Protein AF-A0A7Y3JWC3-F1 (afdb_monomer_lite)

Sequence (115 aa):
MNQLGLFPKPIKNYRAKFRQYDDLALTRLSKHFILRDFLFSTESAVLGLSNLPEDNEMVIRAGKALCEKVLEPIIAQFGDLSITFGYQCREAIEYGLSADRCIFWGNVNTHSGRT

Radius of gyration: 17.93 Å; chains: 1; bounding box: 55×36×46 Å

Secondary structure (DSSP, 8-state):
--GGGSSPPPPTTHHHHHHHHHHHHT-B-SSS-BTHHHH--HHHHHHT-----S-HHHHHHHHHHHIIIIIHHHHHHH-----S-----HHHIIIIITSS----S----------

pLDDT: mean 81.09, std 20.64, range [25.31, 98.25]

Structure (mmCIF, N/CA/C/O backbone):
data_AF-A0A7Y3JWC3-F1
#
_entry.id   AF-A0A7Y3JWC3-F1
#
loop_
_atom_site.group_PDB
_atom_site.id
_atom_site.type_symbol
_atom_site.label_atom_id
_atom_site.label_alt_id
_atom_site.label_comp_id
_atom_site.label_asym_id
_atom_site.label_entity_id
_atom_site.label_seq_id
_atom_site.pdbx_PDB_ins_code
_atom_site.Cartn_x
_atom_site.Cartn_y
_atom_site.Cartn_z
_atom_site.occupancy
_atom_site.B_iso_or_equiv
_atom_site.auth_seq_id
_atom_site.auth_comp_id
_atom_site.auth_asym_id
_atom_site.auth_atom_id
_atom_site.pdbx_PDB_model_num
ATOM 1 N N . MET A 1 1 ? 32.417 -25.643 -12.490 1.00 46.84 1 MET A N 1
ATOM 2 C CA . MET A 1 1 ? 31.301 -25.004 -13.226 1.00 46.84 1 MET A CA 1
ATOM 3 C C . MET A 1 1 ? 30.970 -23.689 -12.540 1.00 46.84 1 MET A C 1
ATOM 5 O O . MET A 1 1 ? 30.700 -23.702 -11.348 1.00 46.84 1 MET A O 1
ATOM 9 N N . ASN A 1 2 ? 31.087 -22.560 -13.243 1.00 49.84 2 ASN A N 1
ATOM 10 C CA . ASN A 1 2 ? 30.891 -21.233 -12.659 1.00 49.84 2 ASN A CA 1
ATOM 11 C C . ASN A 1 2 ? 29.385 -20.911 -12.595 1.00 49.84 2 ASN A C 1
ATOM 13 O O . ASN A 1 2 ? 28.759 -20.709 -13.632 1.00 49.84 2 ASN A O 1
ATOM 17 N N . GLN A 1 3 ? 28.797 -20.895 -11.394 1.00 60.97 3 GLN A N 1
ATOM 18 C CA . GLN A 1 3 ? 27.356 -20.667 -11.184 1.00 60.97 3 GLN A CA 1
ATOM 19 C C . GLN A 1 3 ? 26.897 -19.227 -11.495 1.00 60.97 3 GLN A C 1
ATOM 21 O O . GLN A 1 3 ? 25.702 -18.946 -11.522 1.00 60.97 3 GLN A O 1
ATOM 26 N N . LEU A 1 4 ? 27.829 -18.317 -11.794 1.00 59.12 4 LEU A N 1
ATOM 27 C CA . LEU A 1 4 ? 27.559 -16.911 -12.117 1.00 59.12 4 LEU A CA 1
ATOM 28 C C . LEU A 1 4 ? 26.850 -16.682 -13.466 1.00 59.12 4 LEU A C 1
ATOM 30 O O . LEU A 1 4 ? 26.385 -15.574 -13.714 1.00 59.12 4 LEU A O 1
ATOM 34 N N . GLY A 1 5 ? 26.753 -17.696 -14.333 1.00 57.41 5 GLY A N 1
ATOM 35 C CA . GLY A 1 5 ? 26.033 -17.608 -15.613 1.00 57.41 5 GLY A CA 1
ATOM 36 C C . GLY A 1 5 ? 24.543 -17.965 -15.545 1.00 57.41 5 GLY A C 1
ATOM 37 O O . GLY A 1 5 ? 23.856 -17.836 -16.552 1.00 57.41 5 GLY A O 1
ATOM 38 N N . LEU A 1 6 ? 24.052 -18.436 -14.391 1.00 67.25 6 LEU A N 1
ATOM 39 C CA . LEU A 1 6 ? 22.686 -18.957 -14.248 1.00 67.25 6 LEU A CA 1
ATOM 40 C C . LEU A 1 6 ? 21.657 -17.873 -13.890 1.00 67.25 6 LEU A C 1
ATOM 42 O O . LEU A 1 6 ? 20.458 -18.084 -14.047 1.00 67.25 6 LEU A O 1
ATOM 46 N N . PHE A 1 7 ? 22.115 -16.710 -13.421 1.00 72.56 7 PHE A N 1
ATOM 47 C CA . PHE A 1 7 ? 21.239 -15.631 -12.975 1.00 72.56 7 PHE A CA 1
ATOM 48 C C . PHE A 1 7 ? 21.239 -14.466 -13.969 1.00 72.56 7 PHE A C 1
ATOM 50 O O . PHE A 1 7 ? 22.300 -14.102 -14.488 1.00 72.56 7 PHE A O 1
ATOM 57 N N . PRO A 1 8 ? 20.072 -13.845 -14.226 1.00 74.25 8 PRO A N 1
ATOM 58 C CA . PRO A 1 8 ? 20.013 -12.626 -15.015 1.00 74.25 8 PRO A CA 1
ATOM 59 C C . PRO A 1 8 ? 20.916 -11.562 -14.386 1.00 74.25 8 PRO A C 1
ATOM 61 O O . PRO A 1 8 ? 21.023 -11.453 -13.160 1.00 74.25 8 PRO A O 1
ATOM 64 N N . LYS A 1 9 ? 21.588 -10.774 -15.234 1.00 77.38 9 LYS A N 1
ATOM 65 C CA . LYS A 1 9 ? 22.451 -9.692 -14.751 1.00 77.38 9 LYS A CA 1
ATOM 66 C C . LYS A 1 9 ? 21.625 -8.752 -13.862 1.00 77.38 9 LYS A C 1
ATOM 68 O O . LYS A 1 9 ? 20.507 -8.401 -14.242 1.00 77.38 9 LYS A O 1
ATOM 73 N N . PRO A 1 10 ? 22.158 -8.329 -12.703 1.00 73.50 10 PRO A N 1
ATOM 74 C CA . PRO A 1 10 ? 21.420 -7.478 -11.786 1.00 73.50 10 PRO A CA 1
ATOM 75 C C . PRO A 1 10 ? 21.030 -6.169 -12.471 1.00 73.50 10 PRO A C 1
ATOM 77 O O . PRO A 1 10 ? 21.820 -5.568 -13.206 1.00 73.50 10 PRO A O 1
ATOM 80 N N . ILE A 1 11 ? 19.804 -5.723 -12.204 1.00 77.56 11 ILE A N 1
ATOM 81 C CA . ILE A 1 11 ? 19.283 -4.454 -12.711 1.00 77.56 11 ILE A CA 1
ATOM 82 C C . ILE A 1 11 ? 20.209 -3.328 -12.231 1.00 77.56 11 ILE A C 1
ATOM 84 O O . ILE A 1 11 ? 20.540 -3.238 -11.041 1.00 77.56 11 ILE A O 1
ATOM 88 N N . LYS A 1 12 ? 20.638 -2.453 -13.152 1.00 82.00 12 LYS A N 1
ATOM 89 C CA . LYS A 1 12 ? 21.428 -1.263 -12.799 1.00 82.00 12 LYS A CA 1
ATOM 90 C C . LYS A 1 12 ? 20.692 -0.465 -11.719 1.00 82.00 12 LYS A C 1
ATOM 92 O O . LYS A 1 12 ? 19.484 -0.276 -11.801 1.00 82.00 12 LYS A O 1
ATOM 97 N N . ASN A 1 13 ? 21.421 0.007 -10.710 1.00 84.25 13 ASN A N 1
ATOM 98 C CA . ASN A 1 13 ? 20.875 0.783 -9.588 1.00 84.25 13 ASN A CA 1
ATOM 99 C C . ASN A 1 13 ? 19.810 0.060 -8.739 1.00 84.25 13 ASN A C 1
ATOM 101 O O . ASN A 1 13 ? 19.075 0.719 -8.001 1.00 84.25 13 ASN A O 1
ATOM 105 N N . TYR A 1 14 ? 19.768 -1.281 -8.763 1.00 85.00 14 TYR A N 1
ATOM 106 C CA . TYR A 1 14 ? 18.834 -2.094 -7.971 1.00 85.00 14 TYR A CA 1
ATOM 107 C C . TYR A 1 14 ? 18.710 -1.630 -6.514 1.00 85.00 14 TYR A C 1
ATOM 109 O O . TYR A 1 14 ? 17.603 -1.453 -6.026 1.00 85.00 14 TYR A O 1
ATOM 117 N N . ARG A 1 15 ? 19.826 -1.358 -5.822 1.00 88.81 15 ARG A N 1
ATOM 118 C CA . ARG A 1 15 ? 19.796 -0.966 -4.401 1.00 88.81 15 ARG A CA 1
ATOM 119 C C . ARG A 1 15 ? 19.140 0.388 -4.125 1.00 88.81 15 ARG A C 1
ATOM 121 O O . ARG A 1 15 ? 18.652 0.593 -3.018 1.00 88.81 15 ARG A O 1
ATOM 128 N N . ALA A 1 16 ? 19.188 1.322 -5.071 1.00 88.25 16 ALA A N 1
ATOM 129 C CA . ALA A 1 16 ? 18.522 2.615 -4.925 1.00 88.25 16 ALA A CA 1
ATOM 130 C C . ALA A 1 16 ? 17.015 2.451 -5.148 1.00 88.25 16 ALA A C 1
ATOM 132 O O . ALA A 1 16 ? 16.225 2.850 -4.299 1.00 88.25 16 ALA A O 1
ATOM 133 N N . LYS A 1 17 ? 16.635 1.754 -6.229 1.00 84.75 17 LYS A N 1
ATOM 134 C CA . LYS A 1 17 ? 15.231 1.463 -6.549 1.00 84.75 17 LYS A CA 1
ATOM 135 C C . LYS A 1 17 ? 14.561 0.603 -5.471 1.00 84.75 17 LYS A C 1
ATOM 137 O O . LYS A 1 17 ? 13.428 0.872 -5.095 1.00 84.75 17 LYS A O 1
ATOM 142 N N . PHE A 1 18 ? 15.284 -0.385 -4.939 1.00 90.00 18 PHE A N 1
ATOM 143 C CA . PHE A 1 18 ? 14.848 -1.206 -3.812 1.00 90.00 18 PHE A CA 1
ATOM 144 C C . PHE A 1 18 ? 14.532 -0.343 -2.592 1.00 90.00 18 PHE A C 1
ATOM 146 O O . PHE A 1 18 ? 13.426 -0.432 -2.084 1.00 90.00 18 PHE A O 1
ATOM 153 N N . ARG A 1 19 ? 15.464 0.519 -2.160 1.00 91.62 19 ARG A N 1
ATOM 154 C CA . ARG A 1 19 ? 15.255 1.380 -0.985 1.00 91.62 19 ARG A CA 1
ATOM 155 C C . ARG A 1 19 ? 14.058 2.303 -1.154 1.00 91.62 19 ARG A C 1
ATOM 157 O O . ARG A 1 19 ? 13.195 2.320 -0.295 1.00 91.62 19 ARG A O 1
ATOM 164 N N . GLN A 1 20 ? 13.957 2.972 -2.299 1.00 88.50 20 GLN A N 1
ATOM 165 C CA . GLN A 1 20 ? 12.814 3.835 -2.594 1.00 88.50 20 GLN A CA 1
ATOM 166 C C . GLN A 1 20 ? 11.478 3.081 -2.493 1.00 88.50 20 GLN A C 1
ATOM 168 O O . GLN A 1 20 ? 10.511 3.613 -1.953 1.00 88.50 20 GLN A O 1
ATOM 173 N N . TYR A 1 21 ? 11.416 1.849 -3.010 1.00 90.00 21 TYR A N 1
ATOM 174 C CA . TYR A 1 21 ? 10.206 1.038 -2.915 1.00 90.00 21 TYR A CA 1
ATOM 175 C C . TYR A 1 21 ? 9.929 0.563 -1.492 1.00 90.00 21 TYR A C 1
ATOM 177 O O . TYR A 1 21 ? 8.783 0.588 -1.049 1.00 90.00 21 TYR A O 1
ATOM 185 N N . ASP A 1 22 ? 10.969 0.134 -0.785 1.00 94.12 22 ASP A N 1
ATOM 186 C CA . ASP A 1 22 ? 10.856 -0.381 0.572 1.00 94.12 22 ASP A CA 1
ATOM 187 C C . ASP A 1 22 ? 10.365 0.712 1.531 1.00 94.12 22 ASP A C 1
ATOM 189 O O . ASP A 1 22 ? 9.395 0.493 2.256 1.00 94.12 22 ASP A O 1
ATOM 193 N N . ASP A 1 23 ? 10.935 1.916 1.433 1.00 94.88 23 ASP A N 1
ATOM 194 C CA . ASP A 1 23 ? 10.545 3.092 2.216 1.00 94.88 23 ASP A CA 1
ATOM 195 C C . ASP A 1 23 ? 9.079 3.478 1.953 1.00 94.88 23 ASP A C 1
ATOM 197 O O . ASP A 1 23 ? 8.303 3.698 2.886 1.00 94.88 23 ASP A O 1
ATOM 201 N N . LEU A 1 24 ? 8.662 3.495 0.680 1.00 94.88 24 LEU A N 1
ATOM 202 C CA . LEU A 1 24 ? 7.273 3.761 0.307 1.00 94.88 24 LEU A CA 1
ATOM 203 C C . LEU A 1 24 ? 6.330 2.698 0.884 1.00 94.88 24 LEU A C 1
ATOM 205 O O . LEU A 1 24 ? 5.346 3.030 1.543 1.00 94.88 24 LEU A O 1
ATOM 209 N N . ALA A 1 25 ? 6.636 1.419 0.670 1.00 95.25 25 ALA A N 1
ATOM 210 C CA . ALA A 1 25 ? 5.798 0.305 1.096 1.00 95.25 25 ALA A CA 1
ATOM 211 C C . ALA A 1 25 ? 5.654 0.226 2.628 1.00 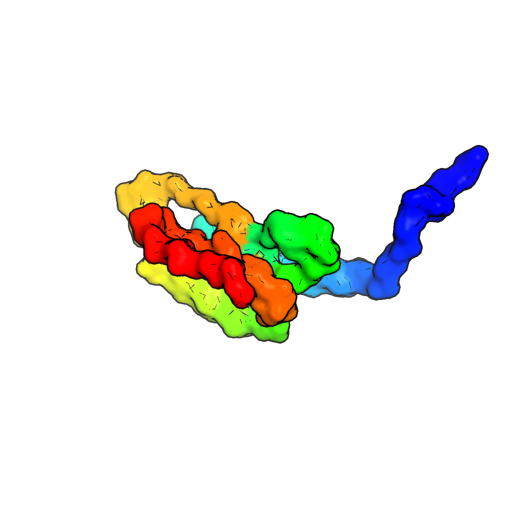95.25 25 ALA A C 1
ATOM 213 O O . ALA A 1 25 ? 4.608 -0.185 3.130 1.00 95.25 25 ALA A O 1
ATOM 214 N N . LEU A 1 26 ? 6.668 0.646 3.385 1.00 96.88 26 LEU A N 1
ATOM 215 C CA . LEU A 1 26 ? 6.626 0.695 4.849 1.00 96.88 26 LEU A CA 1
ATOM 216 C C . LEU A 1 26 ? 5.879 1.919 5.408 1.00 96.88 26 LEU A C 1
ATOM 218 O O . LEU A 1 26 ? 5.748 2.051 6.627 1.00 96.88 26 LEU A O 1
ATOM 222 N N . THR A 1 27 ? 5.334 2.792 4.554 1.00 97.94 27 THR A N 1
ATOM 223 C CA . THR A 1 27 ? 4.531 3.937 5.000 1.00 97.94 27 THR A CA 1
ATOM 224 C C . THR A 1 27 ? 3.284 3.471 5.751 1.00 97.94 27 THR A C 1
ATOM 226 O O . THR A 1 27 ? 2.452 2.731 5.220 1.00 97.94 27 THR A O 1
ATOM 229 N N . ARG A 1 28 ? 3.124 3.945 6.991 1.00 98.19 28 ARG A N 1
ATOM 230 C CA . ARG A 1 28 ? 1.948 3.673 7.826 1.00 98.19 28 ARG A CA 1
ATOM 231 C C . ARG A 1 28 ? 0.728 4.432 7.299 1.00 98.19 28 ARG A C 1
ATOM 233 O O . ARG A 1 28 ? 0.771 5.658 7.171 1.00 98.19 28 ARG A O 1
ATOM 240 N N . LEU A 1 29 ? -0.356 3.706 7.027 1.00 98.06 29 LEU A N 1
ATOM 241 C CA . LEU A 1 29 ? -1.625 4.287 6.580 1.00 98.06 29 LEU A CA 1
ATOM 242 C C . LEU A 1 29 ? -2.624 4.446 7.729 1.00 98.06 29 LEU A C 1
ATOM 244 O O . LEU A 1 29 ? -3.401 5.391 7.727 1.00 98.06 29 LEU A O 1
ATOM 248 N N . SER A 1 30 ? -2.607 3.541 8.706 1.00 97.31 30 SER A N 1
ATOM 249 C CA . SER A 1 30 ? -3.507 3.571 9.868 1.00 97.31 30 SER A CA 1
ATOM 250 C C . SER A 1 30 ? -2.943 2.748 11.031 1.00 97.31 30 SER A C 1
ATOM 252 O O . SER A 1 30 ? -1.757 2.403 11.039 1.00 97.31 30 SER A O 1
ATOM 254 N N . LYS A 1 31 ? -3.757 2.435 12.045 1.00 96.25 31 LYS A N 1
ATOM 255 C CA . LYS A 1 31 ? -3.314 1.617 13.175 1.00 96.25 31 LYS A CA 1
ATOM 256 C C . LYS A 1 31 ? -3.002 0.194 12.721 1.00 96.25 31 LYS A C 1
ATOM 258 O O . LYS A 1 31 ? -2.004 -0.341 13.198 1.00 96.25 31 LYS A O 1
ATOM 263 N N . HIS A 1 32 ? -3.784 -0.387 11.817 1.00 96.81 32 HIS A N 1
ATOM 264 C CA . HIS A 1 32 ? -3.616 -1.787 11.416 1.00 96.81 32 HIS A CA 1
ATOM 265 C C . HIS A 1 32 ? -2.943 -1.971 10.052 1.00 96.81 32 HIS A C 1
ATOM 267 O O . HIS A 1 32 ? -2.424 -3.051 9.800 1.00 96.81 32 HIS A O 1
ATOM 273 N N . PHE A 1 33 ? -2.876 -0.930 9.214 1.00 97.19 33 PHE A N 1
ATOM 274 C CA . PHE A 1 33 ? -2.419 -1.073 7.827 1.00 97.19 33 PHE A CA 1
ATOM 275 C C . PHE A 1 33 ? -1.177 -0.244 7.476 1.00 97.19 33 PHE A C 1
ATOM 277 O O . PHE A 1 33 ? -1.027 0.920 7.879 1.00 97.19 33 PHE A O 1
ATOM 284 N N . ILE A 1 34 ? -0.313 -0.835 6.650 1.00 97.56 34 ILE A N 1
ATOM 285 C CA . ILE A 1 34 ? 0.787 -0.175 5.938 1.00 97.56 34 ILE A CA 1
ATOM 286 C C . ILE A 1 34 ? 0.534 -0.225 4.429 1.00 97.56 34 ILE A C 1
ATOM 288 O O . ILE A 1 34 ? -0.257 -1.024 3.936 1.00 97.56 34 ILE A O 1
ATOM 292 N N . LEU A 1 35 ? 1.213 0.626 3.661 1.00 96.38 35 LEU A N 1
ATOM 293 C CA . LEU A 1 35 ? 0.982 0.699 2.219 1.00 96.38 35 LEU A CA 1
ATOM 294 C C . LEU A 1 35 ? 1.305 -0.624 1.502 1.00 96.38 35 LEU A C 1
ATOM 296 O O . LEU A 1 35 ? 0.611 -0.989 0.555 1.00 96.38 35 LEU A O 1
ATOM 300 N N . ARG A 1 36 ? 2.299 -1.382 1.985 1.00 95.38 36 ARG A N 1
ATOM 301 C CA . ARG A 1 36 ? 2.684 -2.698 1.449 1.00 95.38 36 ARG A CA 1
ATOM 302 C C . ARG A 1 36 ? 1.515 -3.667 1.312 1.00 95.38 36 ARG A C 1
ATOM 304 O O . ARG A 1 36 ? 1.502 -4.418 0.339 1.00 95.38 36 ARG A O 1
ATOM 311 N N . ASP A 1 37 ? 0.551 -3.615 2.228 1.00 94.50 37 ASP A N 1
ATOM 312 C CA . ASP A 1 37 ? -0.607 -4.517 2.255 1.00 94.50 37 ASP A CA 1
ATOM 313 C C . ASP A 1 37 ? -1.454 -4.403 0.971 1.00 94.50 37 ASP A C 1
ATOM 315 O O . ASP A 1 37 ? -2.160 -5.334 0.593 1.00 94.50 37 ASP A O 1
ATOM 319 N N . PHE A 1 38 ? -1.340 -3.282 0.251 1.00 94.69 38 PHE A N 1
ATOM 320 C CA . PHE A 1 38 ? -2.104 -2.995 -0.963 1.00 94.69 38 PHE A CA 1
ATOM 321 C C . PHE A 1 38 ? -1.301 -3.188 -2.259 1.00 94.69 38 PHE A C 1
ATOM 323 O O . PHE A 1 38 ? -1.903 -3.397 -3.312 1.00 94.69 38 PHE A O 1
ATOM 330 N N . LEU A 1 39 ? 0.036 -3.110 -2.207 1.00 92.38 39 LEU A N 1
ATOM 331 C CA . LEU A 1 39 ? 0.901 -2.979 -3.393 1.00 92.38 39 LEU A CA 1
ATOM 332 C C . LEU A 1 39 ? 1.173 -4.294 -4.142 1.00 92.38 39 LEU A C 1
ATOM 334 O O . LEU A 1 39 ? 1.623 -4.261 -5.288 1.00 92.38 39 LEU A O 1
ATOM 338 N N . PHE A 1 40 ? 0.956 -5.458 -3.528 1.00 90.12 40 PHE A N 1
ATOM 339 C CA . PHE A 1 40 ? 1.310 -6.732 -4.157 1.00 90.12 40 PHE A CA 1
ATOM 340 C C . PHE A 1 40 ? 0.265 -7.196 -5.181 1.00 90.12 40 PHE A C 1
ATOM 342 O O . PHE A 1 40 ? -0.849 -7.533 -4.806 1.00 90.12 40 PHE A O 1
ATOM 349 N N . SER A 1 41 ? 0.654 -7.315 -6.454 1.00 88.94 41 SER A N 1
ATOM 350 C CA . SER A 1 41 ? -0.184 -7.887 -7.518 1.00 88.94 41 SER A CA 1
ATOM 351 C C . SER A 1 41 ? 0.407 -9.192 -8.045 1.00 88.94 41 SER A C 1
ATOM 353 O O . SER A 1 41 ? 1.499 -9.198 -8.619 1.00 88.94 41 SER A O 1
ATOM 355 N N . THR A 1 42 ? -0.335 -10.294 -7.906 1.00 88.50 42 THR A N 1
ATOM 356 C CA . THR A 1 42 ? 0.049 -11.600 -8.470 1.00 88.50 42 THR A CA 1
ATOM 357 C C . THR A 1 42 ? 0.193 -11.540 -9.991 1.00 88.50 42 THR A C 1
ATOM 359 O O . THR A 1 42 ? 1.098 -12.154 -10.543 1.00 88.50 42 THR A O 1
ATOM 362 N N . GLU A 1 43 ? -0.666 -10.789 -10.681 1.00 86.88 43 GLU A N 1
ATOM 363 C CA . GLU A 1 43 ? -0.618 -10.681 -12.145 1.00 86.88 43 GLU A CA 1
ATOM 364 C C . GLU A 1 43 ? 0.591 -9.877 -12.606 1.00 86.88 43 GLU A C 1
ATOM 366 O O . GLU A 1 43 ? 1.326 -10.326 -13.486 1.00 86.88 43 GLU A O 1
ATOM 371 N N . SER A 1 44 ? 0.857 -8.737 -11.959 1.00 87.75 44 SER A N 1
ATOM 372 C CA . SER A 1 44 ? 2.057 -7.955 -12.255 1.00 87.75 44 SER A CA 1
ATOM 373 C C . SER A 1 44 ? 3.318 -8.778 -11.983 1.00 87.75 44 SER A C 1
ATOM 375 O O . SER A 1 44 ? 4.254 -8.736 -12.774 1.00 87.75 44 SER A O 1
ATOM 377 N N . ALA A 1 45 ? 3.326 -9.604 -10.929 1.00 88.19 45 ALA A N 1
ATOM 378 C CA . ALA A 1 45 ? 4.433 -10.515 -10.650 1.00 88.19 45 ALA A CA 1
ATOM 379 C C . ALA A 1 45 ? 4.624 -11.578 -11.750 1.00 88.19 45 ALA A C 1
ATOM 381 O O . ALA A 1 45 ? 5.756 -11.812 -12.167 1.00 88.19 45 ALA A O 1
ATOM 382 N N . VAL A 1 46 ? 3.541 -12.187 -12.249 1.00 87.88 46 VAL A N 1
ATOM 383 C CA . VAL A 1 46 ? 3.592 -13.184 -13.338 1.00 87.88 46 VAL A CA 1
ATOM 384 C C . VAL A 1 4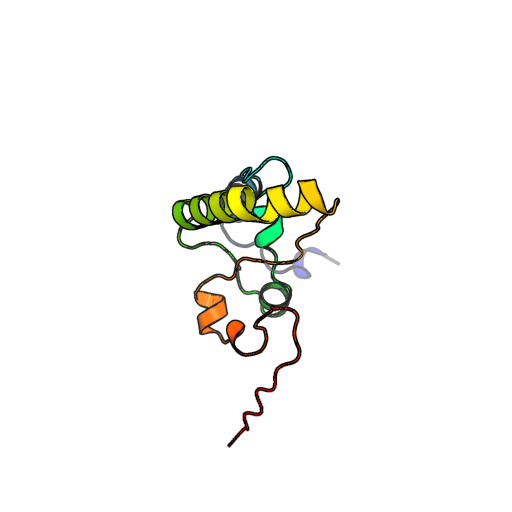6 ? 4.106 -12.569 -14.642 1.00 87.88 46 VAL A C 1
ATOM 386 O O . VAL A 1 46 ? 4.893 -13.198 -15.346 1.00 87.88 46 VAL A O 1
ATOM 389 N N . LEU A 1 47 ? 3.698 -11.338 -14.952 1.00 87.38 47 LEU A N 1
ATOM 390 C CA . LEU A 1 47 ? 4.084 -10.637 -16.180 1.00 87.38 47 LEU A CA 1
ATOM 391 C C . LEU A 1 47 ? 5.408 -9.868 -16.067 1.00 87.38 47 LEU A C 1
ATOM 393 O O . LEU A 1 47 ? 5.873 -9.295 -17.050 1.00 87.38 47 LEU A O 1
ATOM 397 N N . GLY A 1 48 ? 6.019 -9.830 -14.881 1.00 87.06 48 GLY A N 1
ATOM 398 C CA . GLY A 1 48 ? 7.215 -9.027 -14.624 1.00 87.06 48 GLY A CA 1
ATOM 399 C C . GLY A 1 48 ? 6.973 -7.513 -14.675 1.00 87.06 48 GLY A C 1
ATOM 400 O O . GLY A 1 48 ? 7.926 -6.751 -14.839 1.00 87.06 48 GLY A O 1
ATOM 401 N N . LEU A 1 49 ? 5.720 -7.073 -14.534 1.00 86.69 49 LEU A N 1
ATOM 402 C CA . LEU A 1 49 ? 5.340 -5.665 -14.485 1.00 86.69 49 LEU A CA 1
ATOM 403 C C . LEU A 1 49 ? 5.559 -5.090 -13.084 1.00 86.69 49 LEU A C 1
ATOM 405 O O . LEU A 1 49 ? 5.346 -5.740 -12.057 1.00 86.69 49 LEU A O 1
ATOM 409 N N . SER A 1 50 ? 5.965 -3.826 -13.036 1.00 85.38 50 SER A N 1
ATOM 410 C CA . SER A 1 50 ? 6.184 -3.109 -11.785 1.00 85.38 50 SER A CA 1
ATOM 411 C C . SER A 1 50 ? 4.875 -2.495 -11.293 1.00 85.38 50 SER A C 1
ATOM 413 O O . SER A 1 50 ? 4.414 -1.511 -11.860 1.00 85.38 50 SER A O 1
ATOM 415 N N . ASN A 1 51 ? 4.317 -2.985 -10.182 1.00 88.44 51 ASN A N 1
ATOM 416 C CA . ASN A 1 51 ? 3.133 -2.373 -9.558 1.00 88.44 51 ASN A CA 1
ATOM 417 C C . ASN A 1 51 ? 3.476 -1.142 -8.688 1.00 88.44 51 ASN A C 1
ATOM 419 O O . ASN A 1 51 ? 2.940 -0.956 -7.597 1.00 88.44 51 ASN A O 1
ATOM 423 N N . LEU A 1 52 ? 4.439 -0.334 -9.139 1.00 88.00 52 LEU A N 1
ATOM 424 C CA . LEU A 1 52 ? 4.899 0.850 -8.417 1.00 88.00 52 LEU A CA 1
ATOM 425 C C . LEU A 1 52 ? 3.953 2.029 -8.653 1.00 88.00 52 LEU A C 1
ATOM 427 O O . LEU A 1 52 ? 3.575 2.263 -9.802 1.00 88.00 52 LEU A O 1
ATOM 431 N N . PRO A 1 53 ? 3.634 2.813 -7.611 1.00 90.69 53 PRO A N 1
ATOM 432 C CA . PRO A 1 53 ? 2.921 4.063 -7.794 1.00 90.69 53 PRO A CA 1
ATOM 433 C C . PRO A 1 53 ? 3.717 5.096 -8.588 1.00 90.69 53 PRO A C 1
ATOM 435 O O . PRO A 1 53 ? 4.903 5.307 -8.343 1.00 90.69 53 PRO A O 1
ATOM 438 N N . GLU A 1 54 ? 3.037 5.760 -9.525 1.00 89.38 54 GLU A N 1
ATOM 439 C CA . GLU A 1 54 ? 3.562 6.943 -10.222 1.00 89.38 54 GLU A CA 1
ATOM 440 C C . GLU A 1 54 ? 3.520 8.184 -9.319 1.00 89.38 54 GLU A C 1
ATOM 442 O O . GLU A 1 54 ? 4.438 9.001 -9.341 1.00 89.38 54 GLU A O 1
ATOM 447 N N . ASP A 1 55 ? 2.472 8.297 -8.494 1.00 92.56 55 ASP A N 1
ATOM 448 C CA . ASP A 1 55 ? 2.271 9.379 -7.530 1.00 92.56 55 ASP A CA 1
ATOM 449 C C . ASP A 1 55 ? 2.160 8.810 -6.106 1.00 92.56 55 ASP A C 1
ATOM 451 O O . ASP A 1 55 ? 1.125 8.279 -5.678 1.00 92.56 55 ASP A O 1
ATOM 455 N N . ASN A 1 56 ? 3.266 8.926 -5.368 1.00 93.88 56 ASN A N 1
ATOM 456 C CA . ASN A 1 56 ? 3.386 8.432 -3.999 1.00 93.88 56 ASN A CA 1
ATOM 457 C C . AS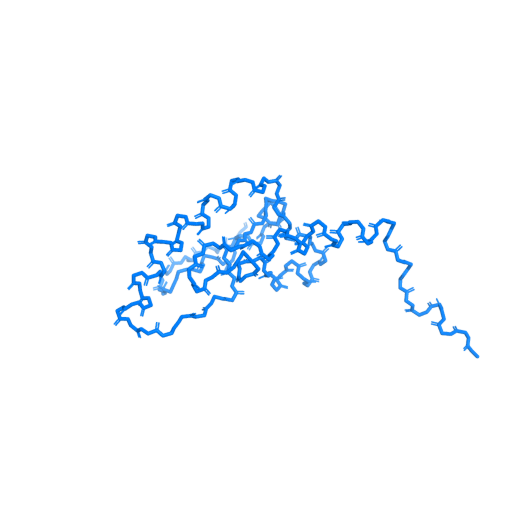N A 1 56 ? 2.507 9.217 -3.015 1.00 93.88 56 ASN A C 1
ATOM 459 O O . ASN A 1 56 ? 1.949 8.638 -2.083 1.00 93.88 56 ASN A O 1
ATOM 463 N N . GLU A 1 57 ? 2.366 10.529 -3.194 1.00 95.06 57 GLU A N 1
ATOM 464 C CA . GLU A 1 57 ? 1.582 11.355 -2.274 1.00 95.06 57 GLU A CA 1
ATOM 465 C C . GLU A 1 57 ? 0.091 11.061 -2.430 1.00 95.06 57 GLU A C 1
ATOM 467 O O . GLU A 1 57 ? -0.631 10.907 -1.438 1.00 95.06 57 GLU A O 1
ATOM 472 N N . MET A 1 58 ? -0.366 10.905 -3.675 1.00 95.06 58 MET A N 1
ATOM 473 C CA . MET A 1 58 ? -1.742 10.541 -3.977 1.00 95.06 58 MET A CA 1
ATOM 474 C C . MET A 1 58 ? -2.106 9.181 -3.378 1.00 95.06 58 MET A C 1
ATOM 476 O O . MET A 1 58 ? -3.144 9.085 -2.714 1.00 95.06 58 MET A O 1
ATOM 480 N N . VAL A 1 59 ? -1.273 8.148 -3.569 1.00 94.94 59 VAL A N 1
ATOM 481 C CA . VAL A 1 59 ? -1.575 6.801 -3.054 1.00 94.94 59 VAL A CA 1
ATOM 482 C C . VAL A 1 59 ? -1.567 6.765 -1.526 1.00 94.94 59 VAL A C 1
ATOM 484 O O . VAL A 1 59 ? -2.454 6.154 -0.932 1.00 94.94 59 VAL A O 1
ATOM 487 N N . ILE A 1 60 ? -0.646 7.481 -0.869 1.00 96.94 60 ILE A N 1
ATOM 488 C CA . ILE A 1 60 ? -0.613 7.572 0.597 1.00 96.94 60 ILE A CA 1
ATOM 489 C C . ILE A 1 60 ? -1.866 8.285 1.108 1.00 96.94 60 ILE A C 1
ATOM 491 O O . ILE A 1 60 ? -2.507 7.806 2.042 1.00 96.94 60 ILE A O 1
ATOM 495 N N . ARG A 1 61 ? -2.251 9.410 0.496 1.00 98.00 61 ARG A N 1
ATOM 496 C CA . ARG A 1 61 ? -3.445 10.167 0.897 1.00 98.00 61 ARG A CA 1
ATOM 497 C C . ARG A 1 61 ? -4.721 9.340 0.733 1.00 98.00 61 ARG A C 1
ATOM 499 O O . ARG A 1 61 ? -5.548 9.315 1.643 1.00 98.00 61 ARG A O 1
ATOM 506 N N . ALA A 1 62 ? -4.877 8.666 -0.405 1.00 96.38 62 ALA A N 1
ATOM 507 C CA . ALA A 1 62 ? -6.022 7.800 -0.667 1.00 96.38 62 ALA A CA 1
ATOM 508 C C . ALA A 1 62 ? -6.043 6.593 0.284 1.00 96.38 62 ALA A C 1
ATOM 510 O O . ALA A 1 62 ? -7.078 6.303 0.880 1.00 96.38 62 ALA A O 1
ATOM 511 N N . GLY A 1 63 ? -4.891 5.948 0.488 1.00 96.69 63 GLY A N 1
ATOM 512 C CA . GLY A 1 63 ? -4.736 4.811 1.392 1.00 96.69 63 GLY A CA 1
ATOM 513 C C . GLY A 1 63 ? -5.062 5.162 2.842 1.00 96.69 63 GLY A C 1
ATOM 514 O O . GLY A 1 63 ? -5.814 4.433 3.484 1.00 96.69 63 GLY A O 1
ATOM 515 N N . LYS A 1 64 ? -4.580 6.309 3.340 1.00 98.25 64 LYS A N 1
ATOM 516 C CA . LYS A 1 64 ? -4.934 6.822 4.674 1.00 98.25 64 LYS A CA 1
ATOM 517 C C . LYS A 1 64 ? -6.438 7.021 4.809 1.00 98.25 64 LYS A C 1
ATOM 519 O O . LYS A 1 64 ? -7.044 6.486 5.729 1.00 98.25 64 LYS A O 1
ATOM 524 N N . ALA A 1 65 ? -7.054 7.713 3.849 1.00 98.12 65 ALA A N 1
ATOM 525 C CA . ALA A 1 65 ? -8.490 7.964 3.875 1.00 98.12 65 ALA A CA 1
ATOM 526 C C . ALA A 1 65 ? -9.315 6.666 3.841 1.00 98.12 65 ALA A C 1
ATOM 528 O O . ALA A 1 65 ? -10.283 6.554 4.589 1.00 98.12 65 ALA A O 1
ATOM 529 N N . LEU A 1 66 ? -8.934 5.690 3.009 1.00 97.12 66 LEU A N 1
ATOM 530 C CA . LEU A 1 66 ? -9.585 4.379 2.945 1.00 97.12 66 LEU A CA 1
ATOM 531 C C . LEU A 1 66 ? -9.465 3.638 4.281 1.00 97.12 66 LEU A C 1
ATOM 533 O O . LEU A 1 66 ? -10.462 3.147 4.810 1.00 97.12 66 LEU A O 1
ATOM 537 N N . CYS A 1 67 ? -8.257 3.575 4.838 1.00 97.69 67 CYS A N 1
ATOM 538 C CA . CYS A 1 67 ? -8.028 2.858 6.082 1.00 97.69 67 CYS A CA 1
ATOM 539 C C . CYS A 1 67 ? -8.795 3.502 7.243 1.00 97.69 67 CYS A C 1
ATOM 541 O O . CYS A 1 67 ? -9.561 2.820 7.910 1.00 97.69 67 CYS A O 1
ATOM 543 N N . GLU A 1 68 ? -8.649 4.811 7.449 1.00 97.94 68 GLU A N 1
ATOM 544 C CA . GLU A 1 68 ? -9.249 5.523 8.584 1.00 97.94 68 GLU A CA 1
ATOM 545 C C . GLU A 1 68 ? -10.779 5.570 8.519 1.00 97.94 68 GLU A C 1
ATOM 547 O O . GLU A 1 68 ? -11.445 5.428 9.543 1.00 97.94 68 GLU A O 1
ATOM 552 N N . LYS A 1 69 ? -11.354 5.780 7.328 1.00 98.12 69 LYS A N 1
ATOM 553 C CA . LYS A 1 69 ? -12.804 5.991 7.183 1.00 98.12 69 LYS A CA 1
ATOM 554 C C . LYS A 1 69 ? -13.595 4.709 6.965 1.00 98.12 69 LYS A C 1
ATOM 556 O O . LYS A 1 69 ? -14.808 4.735 7.146 1.00 98.12 69 LYS A O 1
ATOM 561 N N . VAL A 1 70 ? -12.947 3.627 6.531 1.00 97.25 70 VAL A N 1
ATOM 562 C CA . VAL A 1 70 ? -13.641 2.399 6.118 1.00 97.25 70 VAL A CA 1
ATOM 563 C C . VAL A 1 70 ? -13.085 1.178 6.835 1.00 97.25 70 VAL A C 1
ATOM 565 O O . VAL A 1 70 ? -13.822 0.515 7.559 1.00 97.25 70 VAL A O 1
ATOM 568 N N . LEU A 1 71 ? -11.795 0.878 6.670 1.00 96.94 71 LEU A N 1
ATOM 569 C CA . LEU A 1 71 ? -11.246 -0.404 7.129 1.00 96.94 71 LEU A CA 1
ATOM 570 C C . LEU A 1 71 ? -11.113 -0.482 8.654 1.00 96.94 71 LEU A C 1
ATOM 572 O O . LEU A 1 71 ? -11.436 -1.506 9.244 1.00 96.94 71 LEU A O 1
ATOM 576 N N . GLU A 1 72 ? -10.681 0.600 9.297 1.00 97.62 72 GLU A N 1
ATOM 577 C CA . GLU A 1 72 ? -10.572 0.690 10.756 1.00 97.62 72 GLU A CA 1
ATOM 578 C C . GLU A 1 72 ? -11.943 0.542 11.449 1.00 97.62 72 GLU A C 1
ATOM 580 O O . GLU A 1 72 ? -12.054 -0.280 12.361 1.00 97.62 72 GLU A O 1
ATOM 585 N N . PRO A 1 73 ? -13.020 1.228 11.004 1.00 97.88 73 PRO A N 1
ATOM 586 C CA . PRO A 1 73 ? -14.375 0.954 11.485 1.00 97.88 73 PRO A CA 1
ATOM 587 C C . PRO A 1 73 ? -14.824 -0.501 11.308 1.00 97.88 73 PRO A C 1
ATOM 589 O O . PRO A 1 73 ? -15.429 -1.064 12.219 1.00 97.88 73 PRO A O 1
ATOM 592 N N . ILE A 1 74 ? -14.514 -1.124 10.165 1.00 97.06 74 ILE A N 1
ATOM 593 C CA . ILE A 1 74 ? -14.846 -2.534 9.918 1.00 97.06 74 ILE A CA 1
ATOM 594 C C . ILE A 1 74 ? -14.124 -3.431 10.926 1.00 97.06 74 ILE A C 1
ATOM 596 O O . ILE A 1 74 ? -14.772 -4.277 11.539 1.00 97.06 74 ILE A O 1
ATOM 600 N N . ILE A 1 75 ? -12.824 -3.217 11.160 1.00 96.62 75 ILE A N 1
ATOM 601 C CA . ILE A 1 75 ? -12.070 -3.993 12.155 1.00 96.62 75 ILE A CA 1
ATOM 602 C C . ILE A 1 75 ? -12.655 -3.808 13.554 1.00 96.62 75 ILE A C 1
ATOM 604 O O . ILE A 1 75 ? -12.851 -4.777 14.284 1.00 96.62 75 ILE A O 1
ATOM 608 N N . ALA A 1 76 ? -12.969 -2.567 13.930 1.00 96.88 76 ALA A N 1
ATOM 609 C CA . ALA A 1 76 ? -13.517 -2.261 15.246 1.00 96.88 76 ALA A CA 1
ATOM 610 C C . ALA A 1 76 ? -14.851 -2.978 15.514 1.00 96.88 76 ALA A C 1
ATOM 612 O O . ALA A 1 76 ? -15.144 -3.312 16.661 1.00 96.88 76 ALA A O 1
ATOM 613 N N . GLN A 1 77 ? -15.650 -3.215 14.471 1.00 97.62 77 GLN A N 1
ATOM 614 C CA . GLN A 1 77 ? -16.960 -3.846 14.591 1.00 97.62 77 GLN A CA 1
ATOM 615 C C . GLN A 1 77 ? -16.930 -5.369 14.408 1.00 97.62 77 GLN A C 1
ATOM 617 O O . GLN A 1 77 ? -17.676 -6.074 15.086 1.00 97.62 77 GLN A O 1
ATOM 622 N N . PHE A 1 78 ? -16.107 -5.879 13.491 1.00 96.31 78 PHE A N 1
ATOM 623 C CA . PHE A 1 78 ? -16.155 -7.276 13.047 1.00 96.31 78 PHE A CA 1
ATOM 624 C C . PHE A 1 78 ? -14.894 -8.085 13.377 1.00 96.31 78 PHE A C 1
ATOM 626 O O . PHE A 1 78 ? -14.914 -9.306 13.236 1.00 96.31 78 PHE A O 1
ATOM 633 N N . GLY A 1 79 ? -13.828 -7.441 13.856 1.00 91.75 79 GLY A N 1
ATOM 634 C CA . GLY A 1 79 ? -12.555 -8.087 14.168 1.00 91.75 79 GLY A CA 1
ATOM 635 C C . GLY A 1 79 ? -11.578 -8.089 12.992 1.00 91.75 79 GLY A C 1
ATOM 636 O O . GLY A 1 79 ? -11.581 -7.189 12.158 1.00 91.75 79 GLY A O 1
ATOM 637 N N . ASP A 1 80 ? -10.691 -9.078 12.950 1.00 90.44 80 ASP A N 1
ATOM 638 C CA . ASP A 1 80 ? -9.518 -9.057 12.074 1.00 90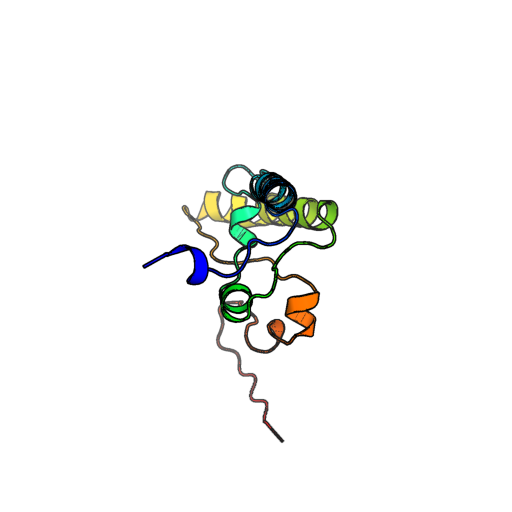.44 80 ASP A CA 1
ATOM 639 C C . ASP A 1 80 ? -9.864 -9.006 10.573 1.00 90.44 80 ASP A C 1
ATOM 641 O O . ASP A 1 80 ? -10.731 -9.727 10.077 1.00 90.44 80 ASP A O 1
ATOM 645 N N . LEU A 1 81 ? -9.121 -8.181 9.829 1.00 90.44 81 LEU A N 1
ATOM 646 C CA . LEU A 1 81 ? -9.228 -8.030 8.377 1.00 90.44 81 LEU A CA 1
ATOM 647 C C . LEU A 1 81 ? -7.839 -8.1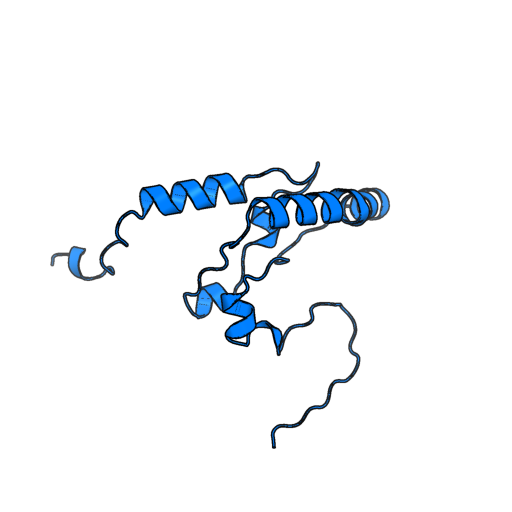33 7.744 1.00 90.44 81 LEU A C 1
ATOM 649 O O . LEU A 1 81 ? -6.895 -7.489 8.194 1.00 90.44 81 LEU A O 1
ATOM 653 N N . SER A 1 82 ? -7.719 -8.912 6.670 1.00 90.88 82 SER A N 1
ATOM 654 C CA . SER A 1 82 ? -6.489 -9.030 5.880 1.00 90.88 82 SER A CA 1
ATOM 655 C C . SER A 1 82 ? -6.724 -8.555 4.451 1.00 90.88 82 SER A C 1
ATOM 657 O O . SER A 1 82 ? -7.713 -8.931 3.824 1.00 90.88 82 SER A O 1
ATOM 659 N N . ILE A 1 83 ? -5.798 -7.749 3.932 1.00 89.75 83 ILE A N 1
ATOM 660 C CA . ILE A 1 83 ? -5.798 -7.286 2.543 1.00 89.75 83 ILE A CA 1
ATOM 661 C C . ILE A 1 83 ? -4.744 -8.081 1.779 1.00 89.75 83 ILE A C 1
ATOM 663 O O . ILE A 1 83 ? -3.601 -8.188 2.213 1.00 89.75 83 ILE A O 1
ATOM 667 N N . THR A 1 84 ? -5.135 -8.658 0.646 1.00 86.31 84 THR A N 1
ATOM 668 C CA . THR A 1 84 ? -4.216 -9.386 -0.243 1.00 86.31 84 THR A CA 1
ATOM 669 C C . THR A 1 84 ? -3.803 -8.561 -1.457 1.00 86.31 84 THR A C 1
ATOM 671 O O . THR A 1 84 ? -2.838 -8.913 -2.128 1.00 86.31 84 THR A O 1
ATOM 674 N N . PHE A 1 85 ? -4.568 -7.510 -1.768 1.00 88.75 85 PHE A N 1
ATOM 675 C CA . PHE A 1 85 ? -4.358 -6.589 -2.880 1.00 88.75 85 PHE A CA 1
ATOM 676 C C . PHE A 1 85 ? -5.315 -5.395 -2.762 1.00 88.75 85 PHE A C 1
ATOM 678 O O . PHE A 1 85 ? -6.464 -5.569 -2.357 1.00 88.75 85 PHE A O 1
ATOM 685 N N . GLY A 1 86 ? -4.882 -4.199 -3.166 1.00 88.94 86 GLY A N 1
ATOM 686 C CA . GLY A 1 86 ? -5.797 -3.055 -3.271 1.00 88.94 86 GLY A CA 1
ATOM 687 C C . GLY A 1 86 ? -5.237 -1.807 -3.953 1.00 88.94 86 GLY A C 1
ATOM 688 O O . GLY A 1 86 ? -5.838 -0.740 -3.853 1.00 88.94 86 GLY A O 1
ATOM 689 N N . TYR A 1 87 ? -4.107 -1.922 -4.652 1.00 92.00 87 TYR A N 1
ATOM 690 C CA . TYR A 1 87 ? -3.550 -0.874 -5.500 1.00 92.00 87 TYR A CA 1
ATOM 691 C C . TYR A 1 87 ? -3.097 -1.456 -6.838 1.00 92.00 87 TYR A C 1
ATOM 693 O O . TYR A 1 87 ? -2.353 -2.431 -6.854 1.00 92.00 87 TYR A O 1
ATOM 701 N N . GLN A 1 88 ? -3.457 -0.808 -7.943 1.00 89.38 88 GLN A N 1
ATOM 702 C CA . GLN A 1 88 ? -2.978 -1.153 -9.279 1.00 89.38 88 GLN A CA 1
ATOM 703 C C . GLN A 1 88 ? -2.373 0.087 -9.943 1.00 89.38 88 GLN A C 1
ATOM 705 O O . GLN A 1 88 ? -3.004 1.148 -9.965 1.00 89.38 88 GLN A O 1
ATOM 710 N N . CYS A 1 89 ? -1.164 -0.040 -10.491 1.00 88.50 89 CYS A N 1
ATOM 711 C CA . CYS A 1 89 ? -0.533 1.037 -11.248 1.00 88.50 89 CYS A CA 1
ATOM 712 C C . CYS A 1 89 ? -1.206 1.240 -12.613 1.00 88.50 89 CYS A C 1
ATOM 714 O O . CYS A 1 89 ? -1.837 0.335 -13.165 1.00 88.50 89 CYS A O 1
ATOM 716 N N . ARG A 1 90 ? -1.058 2.445 -13.173 1.00 86.81 90 ARG A N 1
ATOM 717 C CA . ARG A 1 90 ? -1.646 2.809 -14.467 1.00 86.81 90 ARG A CA 1
ATOM 718 C C . ARG A 1 90 ? -1.157 1.896 -15.589 1.00 86.81 90 ARG A C 1
ATOM 720 O O . ARG A 1 90 ? -1.992 1.373 -16.311 1.00 86.81 90 ARG A O 1
ATOM 727 N N . GLU A 1 91 ? 0.149 1.644 -15.675 1.00 85.06 91 GLU A N 1
ATOM 728 C CA . GLU A 1 91 ? 0.738 0.745 -16.682 1.00 85.06 91 GLU A CA 1
ATOM 729 C C . GLU A 1 91 ? 0.059 -0.633 -16.681 1.00 85.06 91 GLU A C 1
ATOM 731 O O . GLU A 1 91 ? -0.296 -1.170 -17.725 1.00 85.06 91 GLU A O 1
ATOM 736 N N . ALA A 1 92 ? -0.194 -1.190 -15.497 1.00 83.75 92 ALA A N 1
ATOM 737 C CA . ALA A 1 92 ? -0.849 -2.482 -15.349 1.00 83.75 92 ALA A CA 1
ATOM 738 C C . ALA A 1 92 ? -2.346 -2.438 -15.728 1.00 83.75 92 ALA A C 1
ATOM 740 O O . ALA A 1 92 ? -2.871 -3.400 -16.290 1.00 83.75 92 ALA A O 1
ATOM 741 N N . ILE A 1 93 ? -3.039 -1.326 -15.454 1.00 85.69 93 ILE A N 1
ATOM 742 C CA . ILE A 1 93 ? -4.421 -1.094 -15.911 1.00 85.69 93 ILE A CA 1
ATOM 743 C C . ILE A 1 93 ? -4.470 -1.006 -17.440 1.00 85.69 93 ILE A C 1
ATOM 745 O O . ILE A 1 93 ? -5.310 -1.665 -18.049 1.00 85.69 93 ILE A O 1
ATOM 749 N N . GLU A 1 94 ? -3.564 -0.235 -18.044 1.00 83.94 94 GLU A N 1
ATOM 750 C CA . GLU A 1 94 ? -3.441 -0.037 -19.495 1.00 83.94 94 GLU A CA 1
ATOM 751 C C . GLU A 1 94 ? -3.037 -1.323 -20.224 1.00 83.94 94 GLU A C 1
ATOM 753 O O . GLU A 1 94 ? -3.512 -1.577 -21.328 1.00 83.94 94 GLU A O 1
ATOM 758 N N . TYR A 1 95 ? -2.238 -2.180 -19.579 1.00 82.62 95 TYR A N 1
ATOM 759 C CA . TYR A 1 95 ? -1.932 -3.529 -20.062 1.00 82.62 95 TYR A CA 1
ATOM 760 C C . TYR A 1 95 ? -3.176 -4.440 -20.126 1.00 82.62 95 TYR A C 1
ATOM 762 O O . TYR A 1 95 ? -3.146 -5.489 -20.764 1.00 82.62 95 TYR A O 1
ATOM 770 N N . GLY A 1 96 ? -4.282 -4.052 -19.482 1.00 81.00 96 GLY A N 1
ATOM 771 C CA . GLY A 1 96 ? -5.544 -4.792 -19.495 1.00 81.00 96 GLY A CA 1
ATOM 772 C C . GLY A 1 96 ? -5.776 -5.675 -18.270 1.00 81.00 96 GLY A C 1
ATOM 773 O O . GLY A 1 96 ? -6.776 -6.384 -18.225 1.00 81.00 96 GLY A O 1
ATOM 774 N N . LEU A 1 97 ? -4.931 -5.599 -17.233 1.00 76.75 97 LEU A N 1
ATOM 775 C CA . LEU A 1 97 ? -5.118 -6.387 -16.000 1.00 76.75 97 LEU A CA 1
ATOM 776 C C . LEU A 1 97 ? -6.359 -5.979 -15.191 1.00 76.75 97 LEU A C 1
ATOM 778 O O . LEU A 1 97 ? -6.771 -6.680 -14.273 1.00 76.75 97 LEU A O 1
ATOM 782 N N . SER A 1 98 ? -6.965 -4.8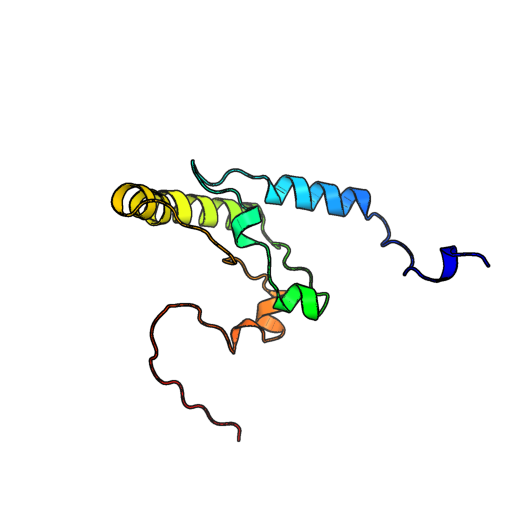38 -15.519 1.00 65.75 98 SER A N 1
ATOM 783 C CA . SER A 1 98 ? -8.212 -4.383 -14.897 1.00 65.75 98 SER A CA 1
ATOM 784 C C . SER A 1 98 ? -9.468 -5.045 -15.477 1.00 65.75 98 SER A C 1
ATOM 786 O O . SER A 1 98 ? -10.513 -5.007 -14.831 1.00 65.75 98 SER A O 1
ATOM 788 N N . ALA A 1 99 ? -9.384 -5.654 -16.666 1.00 53.88 99 ALA A N 1
ATOM 789 C CA . ALA A 1 99 ? -10.559 -6.098 -17.414 1.00 53.88 99 ALA A CA 1
ATOM 790 C C . ALA A 1 99 ? -11.247 -7.332 -16.805 1.00 53.88 99 ALA A C 1
ATOM 792 O O . ALA A 1 99 ? -12.464 -7.457 -16.912 1.00 53.88 99 ALA A O 1
ATOM 793 N N . ASP A 1 100 ? -10.498 -8.193 -16.109 1.00 50.84 100 ASP A N 1
ATOM 794 C CA . ASP A 1 100 ? -11.020 -9.475 -15.615 1.00 50.84 100 ASP A CA 1
ATOM 795 C C . ASP A 1 100 ? -11.270 -9.506 -14.096 1.00 50.84 100 ASP A C 1
ATOM 797 O O . ASP A 1 100 ? -11.833 -10.476 -13.585 1.00 50.84 100 ASP A O 1
ATOM 801 N N . ARG A 1 101 ? -10.886 -8.460 -13.340 1.00 49.69 101 ARG A N 1
ATOM 802 C CA . ARG A 1 101 ? -11.001 -8.440 -11.867 1.00 49.69 101 ARG A CA 1
ATOM 803 C C . ARG A 1 101 ? -11.474 -7.104 -11.290 1.00 49.69 101 ARG A C 1
ATOM 805 O O . ARG A 1 101 ? -10.739 -6.406 -10.596 1.00 49.69 101 ARG A O 1
ATOM 812 N N . CYS A 1 102 ? -12.766 -6.820 -11.448 1.00 33.84 102 CYS A N 1
ATOM 813 C CA . CYS A 1 102 ? -13.502 -6.062 -10.435 1.00 33.84 102 CYS A CA 1
ATOM 814 C C . CYS A 1 102 ? -13.662 -6.948 -9.192 1.00 33.84 102 CYS A C 1
ATOM 816 O O . CYS A 1 102 ? -14.558 -7.785 -9.120 1.00 33.84 102 CYS A O 1
ATOM 818 N N . ILE A 1 103 ? -12.787 -6.780 -8.202 1.00 38.72 103 ILE A N 1
ATOM 819 C CA . ILE A 1 103 ? -12.941 -7.426 -6.897 1.00 38.72 103 ILE A CA 1
ATOM 820 C C . ILE A 1 103 ? -13.897 -6.572 -6.051 1.00 38.72 103 ILE A C 1
ATOM 822 O O . ILE A 1 103 ? -13.483 -5.769 -5.222 1.00 38.72 103 ILE A O 1
ATOM 826 N N . PHE A 1 104 ? -15.196 -6.741 -6.282 1.00 25.94 104 PHE A N 1
ATOM 827 C CA . PHE A 1 104 ? -16.194 -6.655 -5.221 1.00 25.94 104 PHE A CA 1
ATOM 828 C C . PHE A 1 104 ? -16.899 -8.010 -5.186 1.00 25.94 104 PHE A C 1
ATOM 830 O O . PHE A 1 104 ? -17.293 -8.552 -6.215 1.00 25.94 104 PHE A O 1
ATOM 837 N N . TRP A 1 105 ? -16.999 -8.588 -3.994 1.00 33.50 105 TRP A N 1
ATOM 838 C CA . TRP A 1 105 ? -17.760 -9.802 -3.733 1.00 33.50 105 TRP A CA 1
ATOM 839 C C . TRP A 1 105 ? -19.213 -9.606 -4.198 1.00 33.50 105 TRP A C 1
ATOM 841 O O . TRP A 1 105 ? -19.877 -8.667 -3.764 1.00 33.50 105 TRP A O 1
ATOM 851 N N . GLY A 1 106 ? -19.693 -10.468 -5.096 1.00 25.31 106 GLY A N 1
ATOM 852 C CA . GLY A 1 106 ? -21.049 -10.396 -5.638 1.00 25.31 106 GLY A CA 1
ATOM 853 C C . GLY A 1 106 ? -21.093 -10.849 -7.089 1.00 25.31 106 GLY A C 1
ATOM 854 O O . GLY A 1 106 ? -20.727 -10.115 -7.998 1.00 25.31 106 GLY A O 1
ATOM 855 N N . ASN A 1 107 ? -21.551 -12.076 -7.304 1.00 35.72 107 ASN A N 1
ATOM 856 C CA . ASN A 1 107 ? -21.889 -12.582 -8.623 1.00 35.72 107 ASN A CA 1
ATOM 857 C C . ASN A 1 107 ? -23.024 -11.722 -9.207 1.00 35.72 107 ASN A C 1
ATOM 859 O O . ASN A 1 107 ? -24.183 -11.897 -8.837 1.00 35.72 107 ASN A O 1
ATOM 863 N N . VAL A 1 108 ? -22.694 -10.773 -10.083 1.00 36.22 108 VAL A N 1
ATOM 864 C CA . VAL A 1 108 ? -23.675 -10.097 -10.934 1.00 36.22 108 VAL A CA 1
ATOM 865 C C . VAL A 1 108 ? -23.107 -10.027 -12.345 1.00 36.22 108 VAL A C 1
ATOM 867 O O . VAL A 1 108 ? -22.379 -9.112 -12.706 1.00 36.22 108 VAL A O 1
ATOM 870 N N . ASN A 1 109 ? -23.415 -11.081 -13.100 1.00 41.88 109 ASN A N 1
ATOM 871 C CA . ASN A 1 109 ? -23.491 -11.161 -14.557 1.00 41.88 109 ASN A CA 1
ATOM 872 C C . ASN A 1 109 ? -22.886 -9.991 -15.351 1.00 41.88 109 ASN A C 1
ATOM 874 O O . ASN A 1 109 ? -23.572 -9.010 -15.638 1.00 41.88 109 ASN A O 1
ATOM 878 N N . THR A 1 110 ? -21.692 -10.196 -15.895 1.00 37.47 110 THR A N 1
ATOM 879 C CA . THR A 1 110 ? -21.293 -9.571 -17.160 1.00 37.47 110 THR A CA 1
ATOM 880 C C . THR A 1 110 ? -20.928 -10.668 -18.153 1.00 37.47 110 THR A C 1
ATOM 882 O O . THR A 1 110 ? -19.794 -11.120 -18.269 1.00 37.47 110 THR A O 1
ATOM 885 N N . HIS A 1 111 ? -21.950 -11.134 -18.875 1.00 42.75 111 HIS A N 1
ATOM 886 C CA . HIS A 1 111 ? -21.740 -11.786 -20.159 1.00 42.75 111 HIS A CA 1
ATOM 887 C C . HIS A 1 111 ? -21.299 -10.716 -21.161 1.00 42.75 111 HIS A C 1
ATOM 889 O O . HIS A 1 111 ? -22.111 -9.923 -21.629 1.00 42.75 111 HIS A O 1
ATOM 895 N N . SER A 1 112 ? -20.024 -10.724 -21.516 1.00 36.75 112 SER A N 1
ATOM 896 C CA . SER A 1 112 ? -19.523 -10.143 -22.762 1.00 36.75 112 SER A CA 1
ATOM 897 C C . SER A 1 112 ? -18.307 -10.983 -23.151 1.00 36.75 112 SER A C 1
ATOM 899 O O . SER A 1 112 ? -17.252 -10.876 -22.544 1.00 36.75 112 SER A O 1
ATOM 901 N N . GLY A 1 113 ? -18.436 -11.994 -24.007 1.00 32.25 113 GLY A N 1
ATOM 902 C CA . GLY A 1 113 ? -18.865 -11.823 -25.389 1.00 32.25 113 GLY A CA 1
ATOM 903 C C . GLY A 1 113 ? -17.648 -11.395 -26.204 1.00 32.25 113 GLY A C 1
ATOM 904 O O . GLY A 1 113 ? -17.502 -10.220 -26.511 1.00 32.25 113 GLY A O 1
ATOM 905 N N . ARG A 1 114 ? -16.754 -12.351 -26.497 1.00 32.91 114 ARG A N 1
ATOM 906 C CA . ARG A 1 114 ? -15.770 -12.206 -27.574 1.00 32.91 114 ARG A CA 1
ATOM 907 C C . ARG A 1 114 ? -16.533 -12.281 -28.893 1.00 32.91 114 ARG A C 1
ATOM 909 O O . ARG A 1 114 ? -17.086 -13.334 -29.209 1.00 32.91 114 ARG A O 1
ATOM 916 N N . THR A 1 115 ? -16.532 -11.182 -29.629 1.00 38.06 115 THR A N 1
ATOM 917 C CA . THR A 1 115 ? -16.686 -11.132 -31.087 1.00 38.06 115 THR A CA 1
ATOM 918 C C . THR A 1 115 ? -15.525 -10.331 -31.625 1.00 38.06 115 THR A C 1
ATOM 920 O O . THR A 1 115 ? -15.305 -9.238 -31.056 1.00 38.06 115 THR A O 1
#

Foldseek 3Di:
DDCVVVDDDDDPPCVVVVVVQVVLQQDDLDPPDGNVLAQDDPVCVVVVHHQDEPDSVVSSVVSNCCCVVPVVVCCVVPNDDGRNHHGGYPVCVVVVVVVPDPPDPDDDDDDDDDD